Protein AF-A0A977IF39-F1 (afdb_monomer_lite)

Organism: NCBI:txid1034015

Foldseek 3Di:
DDPVLVVLLVVLLVLCVVLVNDPVCVVPVPDHSVRSVVVSVVSVVCCVVCVVVVVVD

Secondary structure (DSSP, 8-state):
--HHHHHHHHHHHHHHHHTT--HHHHHHS---HHHHHHHHHHHHHHHHHHHHHHTT-

Structure (mmCIF, N/CA/C/O backbone):
data_AF-A0A977IF39-F1
#
_entry.id   AF-A0A977IF39-F1
#
loop_
_atom_site.group_PDB
_atom_site.id
_atom_site.type_symbol
_atom_site.label_atom_id
_atom_site.label_alt_id
_atom_site.label_comp_id
_atom_site.label_asym_id
_atom_site.label_entity_id
_atom_site.label_seq_id
_atom_site.pdbx_PDB_ins_code
_atom_site.Cartn_x
_atom_site.Cartn_y
_atom_site.Cartn_z
_atom_site.occupancy
_atom_site.B_iso_or_equiv
_atom_site.auth_seq_id
_atom_site.auth_comp_id
_atom_site.auth_asym_id
_atom_site.auth_atom_id
_atom_site.pdbx_PDB_model_num
ATOM 1 N N . MET A 1 1 ? -8.457 14.647 7.924 1.00 65.31 1 MET A N 1
ATOM 2 C CA . MET A 1 1 ? -7.056 14.349 7.561 1.00 65.31 1 MET A CA 1
ATOM 3 C C . MET A 1 1 ? -6.432 15.602 6.985 1.00 65.31 1 MET A C 1
ATOM 5 O O . MET A 1 1 ? -7.117 16.324 6.269 1.00 65.31 1 MET A O 1
ATOM 9 N N . ARG A 1 2 ? -5.178 15.886 7.336 1.00 84.44 2 ARG A N 1
ATOM 10 C CA . ARG A 1 2 ? -4.396 16.978 6.736 1.00 84.44 2 ARG A CA 1
ATOM 11 C C . ARG A 1 2 ? -3.975 16.579 5.316 1.00 84.44 2 ARG A C 1
ATOM 13 O O . ARG A 1 2 ? -3.787 15.398 5.051 1.00 84.44 2 ARG A O 1
ATOM 20 N N . GLU A 1 3 ? -3.801 17.540 4.413 1.00 87.25 3 GLU A N 1
ATOM 21 C CA . GLU A 1 3 ? -3.423 17.298 3.004 1.00 87.25 3 GLU A CA 1
ATOM 22 C C . GLU A 1 3 ? -2.186 16.390 2.858 1.00 87.25 3 GLU A C 1
ATOM 24 O O . GLU A 1 3 ? -2.182 15.446 2.071 1.00 87.25 3 GLU A O 1
ATOM 29 N N . ALA A 1 4 ? -1.178 16.596 3.708 1.00 86.62 4 ALA A N 1
ATOM 30 C CA . ALA A 1 4 ? 0.026 15.768 3.748 1.00 86.62 4 ALA A CA 1
ATOM 31 C C . ALA A 1 4 ? -0.247 14.289 4.100 1.00 86.62 4 ALA A C 1
ATOM 33 O O . ALA A 1 4 ? 0.431 13.401 3.590 1.00 86.62 4 ALA A O 1
ATOM 34 N N . GLU A 1 5 ? -1.239 14.008 4.951 1.00 85.81 5 GLU A N 1
ATOM 35 C CA . GLU A 1 5 ? -1.604 12.637 5.340 1.00 85.81 5 GLU A CA 1
ATOM 36 C C . GLU A 1 5 ? -2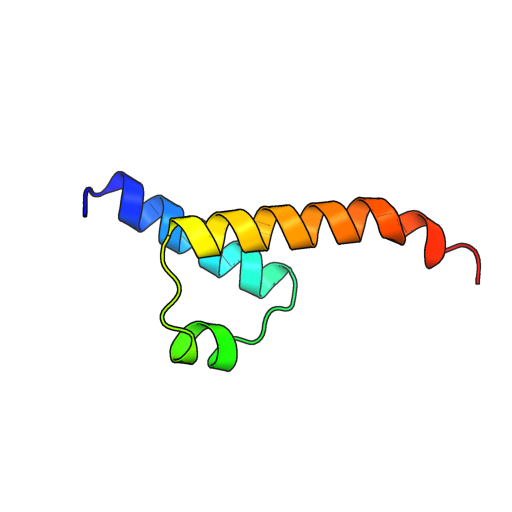.274 11.897 4.171 1.00 85.81 5 GLU A C 1
ATOM 38 O O . GLU A 1 5 ? -2.000 10.718 3.957 1.00 85.81 5 GLU A O 1
ATOM 43 N N . LEU A 1 6 ? -3.089 12.599 3.374 1.00 87.00 6 LEU A N 1
ATOM 44 C CA . LEU A 1 6 ? -3.722 12.047 2.171 1.00 87.00 6 LEU A CA 1
ATOM 45 C C . LEU A 1 6 ? -2.696 11.750 1.073 1.00 87.00 6 LEU A C 1
ATOM 47 O O . LEU A 1 6 ? -2.734 10.680 0.468 1.00 87.00 6 LEU A O 1
ATOM 51 N N . LEU A 1 7 ? -1.756 12.672 0.844 1.00 91.00 7 LEU A N 1
ATOM 52 C CA . LEU A 1 7 ? -0.670 12.470 -0.116 1.00 91.00 7 LEU A CA 1
ATOM 53 C C . LEU A 1 7 ? 0.205 11.279 0.276 1.00 91.00 7 LEU A C 1
ATOM 55 O O . LEU A 1 7 ? 0.531 10.451 -0.571 1.00 91.00 7 LEU A O 1
ATOM 59 N N . GLN A 1 8 ? 0.551 11.157 1.559 1.00 91.44 8 GLN A N 1
ATOM 60 C CA . GLN A 1 8 ? 1.330 10.021 2.043 1.00 91.44 8 GLN A CA 1
ATOM 61 C C . GLN A 1 8 ? 0.577 8.699 1.860 1.00 91.44 8 GLN A C 1
ATOM 63 O O . GLN A 1 8 ? 1.152 7.742 1.351 1.00 91.44 8 GLN A O 1
ATOM 68 N N . MET A 1 9 ? -0.713 8.660 2.209 1.00 90.75 9 MET A N 1
ATOM 69 C CA . MET A 1 9 ? -1.545 7.472 2.014 1.00 90.75 9 MET A CA 1
ATOM 70 C C . MET A 1 9 ? -1.608 7.066 0.537 1.00 90.75 9 MET A C 1
ATOM 72 O O . MET A 1 9 ? -1.479 5.887 0.223 1.00 90.75 9 MET A O 1
ATOM 76 N N . HIS A 1 10 ? -1.745 8.029 -0.378 1.00 92.69 10 HIS A N 1
ATOM 77 C CA . HIS A 1 10 ? -1.715 7.756 -1.814 1.00 92.69 10 HIS A CA 1
ATOM 78 C C . HIS A 1 10 ? -0.397 7.095 -2.243 1.00 92.69 10 HIS A C 1
ATOM 80 O O . HIS A 1 10 ? -0.416 6.063 -2.913 1.00 92.69 10 HIS A O 1
ATOM 86 N N . TRP A 1 11 ? 0.745 7.643 -1.815 1.00 95.50 11 TRP A N 1
ATOM 87 C CA . TRP A 1 11 ? 2.056 7.069 -2.123 1.00 95.50 11 TRP A CA 1
ATOM 88 C C . TRP A 1 11 ? 2.245 5.666 -1.547 1.00 95.50 11 TRP A C 1
ATOM 90 O O . TRP A 1 11 ? 2.787 4.800 -2.236 1.00 95.50 11 TRP A O 1
ATOM 100 N N . ASP A 1 12 ? 1.774 5.423 -0.323 1.00 94.94 12 ASP A N 1
ATOM 101 C CA . ASP A 1 12 ? 1.866 4.110 0.315 1.00 94.94 12 ASP A CA 1
ATOM 102 C C . ASP A 1 12 ? 1.044 3.070 -0.466 1.00 94.94 12 ASP A C 1
ATOM 104 O O . ASP A 1 12 ? 1.558 1.999 -0.786 1.00 94.94 12 ASP A O 1
ATOM 108 N N . ILE A 1 13 ? -0.183 3.403 -0.885 1.00 94.56 13 ILE A N 1
ATOM 109 C CA . ILE A 1 13 ? -1.027 2.519 -1.708 1.00 94.56 13 ILE A CA 1
ATOM 110 C C . ILE A 1 13 ? -0.387 2.231 -3.073 1.00 94.56 13 ILE A C 1
ATOM 112 O O . ILE A 1 13 ? -0.278 1.068 -3.466 1.00 94.56 13 ILE A O 1
ATOM 116 N N . VAL A 1 14 ? 0.107 3.257 -3.775 1.00 95.88 14 VAL A N 1
ATOM 117 C CA . VAL A 1 14 ? 0.828 3.082 -5.052 1.00 95.88 14 VAL A CA 1
ATOM 118 C C . VAL A 1 14 ? 2.040 2.169 -4.868 1.00 95.88 14 VAL A C 1
ATOM 120 O O . VAL A 1 14 ? 2.320 1.304 -5.704 1.00 95.88 14 VAL A O 1
ATOM 123 N N . LYS A 1 15 ? 2.758 2.314 -3.749 1.00 96.56 15 LYS A N 1
ATOM 124 C CA . LYS A 1 15 ? 3.908 1.469 -3.454 1.00 96.56 15 LYS A CA 1
ATOM 125 C C . LYS A 1 15 ? 3.503 0.019 -3.203 1.00 96.56 15 LYS A C 1
ATOM 127 O O . LYS A 1 15 ? 4.175 -0.864 -3.732 1.00 96.56 15 LYS A O 1
ATOM 132 N N . LEU A 1 16 ? 2.431 -0.232 -2.455 1.00 96.12 16 LEU A N 1
ATOM 133 C CA . LEU A 1 16 ? 1.914 -1.580 -2.196 1.00 96.12 16 LEU A CA 1
ATOM 134 C C . LEU A 1 16 ? 1.534 -2.295 -3.497 1.00 96.12 16 LEU A C 1
ATOM 136 O O . LEU A 1 16 ? 1.975 -3.424 -3.712 1.00 96.12 16 LEU A O 1
ATOM 140 N N . LEU A 1 17 ? 0.843 -1.608 -4.411 1.00 95.62 17 LEU A N 1
ATOM 141 C CA . LEU A 1 17 ? 0.550 -2.131 -5.750 1.00 95.62 17 LEU A CA 1
ATOM 142 C C . LEU A 1 17 ? 1.838 -2.479 -6.514 1.00 95.62 17 LEU A C 1
ATOM 144 O O . LEU A 1 17 ? 1.965 -3.570 -7.063 1.00 95.62 17 LEU A O 1
ATOM 148 N N . SER A 1 18 ? 2.850 -1.600 -6.481 1.00 95.75 18 SER A N 1
ATOM 149 C CA . SER A 1 18 ? 4.151 -1.861 -7.125 1.00 95.75 18 SER A CA 1
ATOM 150 C C . SER A 1 18 ? 4.922 -3.046 -6.525 1.00 95.75 18 SER A C 1
ATOM 152 O O . SER A 1 18 ? 5.816 -3.593 -7.167 1.00 95.75 18 SER A O 1
ATOM 154 N N . LEU A 1 19 ? 4.609 -3.418 -5.280 1.00 94.00 19 LEU A N 1
ATOM 155 C CA . LEU A 1 19 ? 5.197 -4.558 -4.574 1.00 94.00 19 LEU A CA 1
ATOM 156 C C . LEU A 1 19 ? 4.384 -5.847 -4.777 1.00 94.00 19 LEU A C 1
ATOM 158 O O . LEU A 1 19 ? 4.752 -6.877 -4.219 1.00 94.00 19 LEU A O 1
ATOM 162 N N . GLY A 1 20 ? 3.319 -5.802 -5.584 1.00 94.00 20 GLY A N 1
ATOM 163 C CA . GLY A 1 20 ? 2.488 -6.957 -5.920 1.00 94.00 20 GLY A CA 1
ATOM 164 C C . GLY A 1 20 ? 1.353 -7.226 -4.935 1.00 94.00 20 GLY A C 1
ATOM 165 O O . GLY A 1 20 ? 0.786 -8.316 -4.963 1.00 94.00 20 GLY A O 1
ATOM 166 N N . VAL A 1 21 ? 1.016 -6.273 -4.060 1.00 94.31 21 VAL A N 1
ATOM 167 C CA . VAL A 1 21 ? -0.193 -6.388 -3.238 1.00 94.31 21 VAL A CA 1
ATOM 168 C C . VAL A 1 21 ? -1.415 -6.235 -4.136 1.00 94.31 21 VAL A C 1
ATOM 170 O O . VA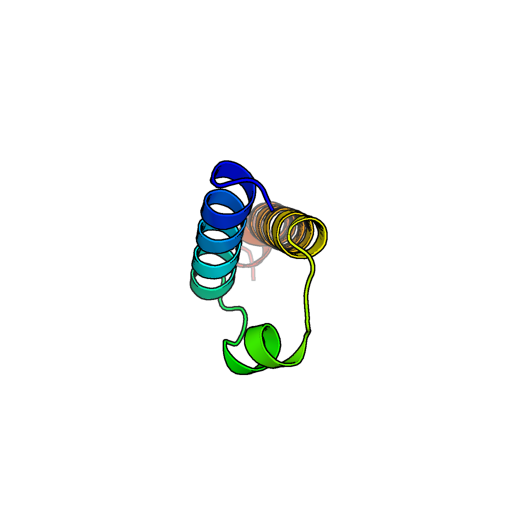L A 1 21 ? -1.487 -5.310 -4.942 1.00 94.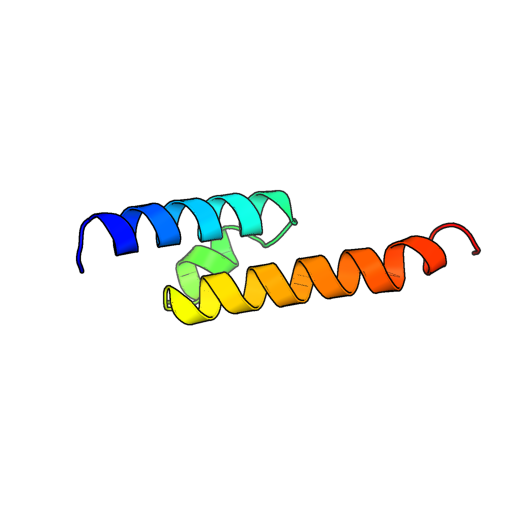31 21 VAL A O 1
ATOM 173 N N . ASP A 1 22 ? -2.362 -7.154 -3.985 1.00 95.50 22 ASP A N 1
ATOM 174 C CA . ASP A 1 22 ? -3.588 -7.188 -4.772 1.00 95.50 22 ASP A CA 1
ATOM 175 C C . ASP A 1 22 ? -4.464 -5.944 -4.530 1.00 95.50 22 ASP A C 1
ATOM 177 O O . ASP A 1 22 ? -4.677 -5.514 -3.393 1.00 95.50 22 ASP A O 1
ATOM 181 N N . GLU A 1 23 ? -4.981 -5.359 -5.612 1.00 92.31 23 GLU A N 1
ATOM 182 C CA . GLU A 1 23 ? -5.787 -4.138 -5.544 1.00 92.31 23 GLU A CA 1
ATOM 183 C C . GLU A 1 23 ? -7.108 -4.368 -4.804 1.00 92.31 23 GLU A C 1
ATOM 185 O O . GLU A 1 23 ? -7.510 -3.538 -3.985 1.00 92.31 23 GLU A O 1
ATOM 190 N N . LYS A 1 24 ? -7.766 -5.510 -5.039 1.00 93.75 24 LYS A N 1
ATOM 191 C CA . LYS A 1 24 ? -9.033 -5.842 -4.385 1.00 93.75 24 LYS A CA 1
ATOM 192 C C . LYS A 1 24 ? -8.829 -6.019 -2.882 1.00 93.75 24 LYS A C 1
ATOM 194 O O . LYS A 1 24 ? -9.609 -5.486 -2.097 1.00 93.75 24 LYS A O 1
ATOM 199 N N . PHE A 1 25 ? -7.735 -6.660 -2.472 1.00 92.62 25 PHE A N 1
ATOM 200 C CA . PHE A 1 25 ? -7.338 -6.719 -1.068 1.00 92.62 25 PHE A CA 1
ATOM 201 C C . PHE A 1 25 ? -7.188 -5.319 -0.454 1.00 92.62 25 PHE A C 1
ATOM 203 O O . PHE A 1 25 ? -7.716 -5.073 0.628 1.00 92.62 25 PHE A O 1
ATOM 210 N N . LEU A 1 26 ? -6.513 -4.377 -1.125 1.00 90.94 26 LEU A N 1
ATOM 211 C CA . LEU A 1 26 ? -6.339 -3.008 -0.613 1.00 90.94 26 LEU A CA 1
ATOM 212 C C . LEU A 1 26 ? -7.668 -2.253 -0.481 1.00 90.94 26 LEU A C 1
ATOM 214 O O . LEU A 1 26 ? -7.860 -1.526 0.491 1.00 90.94 26 LEU A O 1
ATOM 218 N N . GLN A 1 27 ? -8.589 -2.447 -1.425 1.00 89.50 27 GLN A N 1
ATOM 219 C CA . GLN A 1 27 ? -9.917 -1.832 -1.388 1.00 89.50 27 GLN A CA 1
ATOM 220 C C . GLN A 1 27 ? -10.793 -2.399 -0.257 1.00 89.50 27 GLN A C 1
ATOM 222 O O . GLN A 1 27 ? -11.509 -1.647 0.399 1.00 89.50 27 GLN A O 1
ATOM 227 N N . GLU A 1 28 ? -10.728 -3.708 -0.001 1.00 94.31 28 GLU A N 1
ATOM 228 C CA . GLU A 1 28 ? -11.569 -4.389 0.997 1.00 94.31 28 GLU A CA 1
ATOM 229 C C . GLU A 1 28 ? -11.020 -4.296 2.431 1.00 94.31 28 GLU A C 1
ATOM 231 O O . GLU A 1 28 ? -11.766 -4.437 3.400 1.00 94.31 28 GLU A O 1
ATOM 236 N N . SER A 1 29 ? -9.718 -4.053 2.587 1.00 87.94 29 SER A N 1
ATOM 237 C CA . SER A 1 29 ? -9.025 -4.169 3.877 1.00 87.94 29 SER A CA 1
ATOM 238 C C . SER A 1 29 ? -9.187 -2.971 4.818 1.00 87.94 29 SER A C 1
ATOM 240 O O . SER A 1 29 ? -8.785 -3.075 5.976 1.00 87.94 29 SER A O 1
ATOM 242 N N . ASN A 1 30 ? -9.797 -1.860 4.376 1.00 87.12 30 ASN A N 1
ATOM 243 C CA . ASN A 1 30 ? -10.013 -0.648 5.189 1.00 87.12 30 ASN A CA 1
ATOM 244 C C . ASN A 1 30 ? -8.751 -0.187 5.953 1.00 87.12 30 ASN A C 1
ATOM 246 O O . ASN A 1 30 ? -8.830 0.236 7.110 1.00 87.12 30 ASN A O 1
ATOM 250 N N . ILE A 1 31 ? -7.575 -0.296 5.327 1.00 90.44 31 ILE A N 1
ATOM 251 C CA . ILE A 1 31 ? -6.299 -0.074 6.021 1.00 90.44 31 ILE A CA 1
ATOM 252 C C . ILE A 1 31 ? -6.139 1.395 6.397 1.00 90.44 31 ILE A C 1
ATOM 254 O O . ILE A 1 31 ? -6.428 2.301 5.610 1.00 90.44 31 ILE A O 1
ATOM 25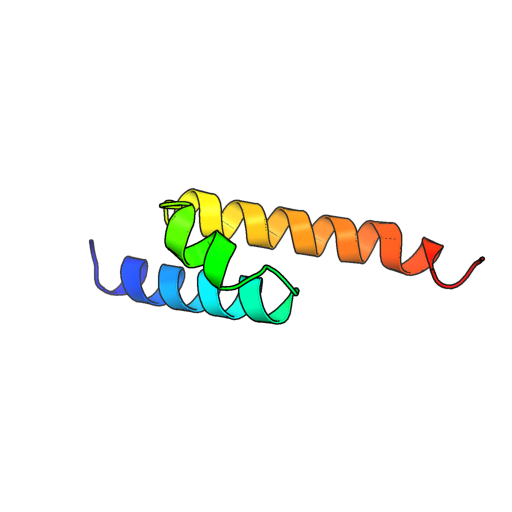8 N N . THR A 1 32 ? -5.624 1.644 7.596 1.00 91.38 32 THR A N 1
ATOM 259 C CA . THR A 1 32 ? -5.263 3.000 8.010 1.00 91.38 32 THR A CA 1
ATOM 260 C C . THR A 1 32 ? -3.962 3.444 7.328 1.00 91.38 32 THR A C 1
ATOM 262 O O . THR A 1 32 ? -3.135 2.605 6.962 1.00 91.38 32 THR A O 1
ATOM 265 N N . PRO A 1 33 ? -3.698 4.759 7.200 1.00 89.94 33 PRO A N 1
ATOM 266 C CA . PRO A 1 33 ? -2.427 5.250 6.657 1.00 89.94 33 PRO A CA 1
ATOM 267 C C . PRO A 1 33 ? -1.181 4.706 7.379 1.00 89.94 33 PRO A C 1
ATOM 269 O O . PRO A 1 33 ? -0.130 4.525 6.771 1.00 89.94 33 PRO A O 1
ATOM 272 N N . GLU A 1 34 ? -1.281 4.435 8.682 1.00 92.44 34 GLU A N 1
ATOM 273 C CA . GLU A 1 34 ? -0.193 3.835 9.461 1.00 92.44 34 GLU A CA 1
ATOM 274 C C . GLU A 1 34 ? 0.041 2.372 9.064 1.00 92.44 34 GLU A C 1
ATOM 276 O O . GLU A 1 34 ? 1.173 1.982 8.780 1.00 92.44 34 GLU A O 1
ATOM 281 N N . GLN A 1 35 ? -1.035 1.593 8.929 1.00 92.75 35 GLN A N 1
ATOM 282 C CA . GLN A 1 35 ? -0.968 0.204 8.474 1.00 92.75 35 GLN A CA 1
ATOM 283 C C . GLN A 1 35 ? -0.440 0.091 7.040 1.00 92.75 35 GLN A C 1
ATOM 285 O O . GLN A 1 35 ? 0.357 -0.802 6.756 1.00 92.75 35 GLN A O 1
ATOM 290 N N . ALA A 1 36 ? -0.826 1.013 6.150 1.00 92.94 36 ALA A N 1
ATOM 291 C CA . ALA A 1 36 ? -0.289 1.101 4.791 1.00 92.94 36 ALA A CA 1
ATOM 292 C C . ALA A 1 36 ? 1.236 1.225 4.808 1.00 92.94 36 ALA A C 1
ATOM 294 O O . ALA A 1 36 ? 1.954 0.449 4.172 1.00 92.94 36 ALA A O 1
ATOM 295 N N . ARG A 1 37 ? 1.733 2.169 5.608 1.00 94.81 37 ARG A N 1
ATOM 296 C CA . ARG A 1 37 ? 3.158 2.443 5.761 1.00 94.81 37 ARG A CA 1
ATOM 297 C C . ARG A 1 37 ? 3.916 1.260 6.354 1.00 94.81 37 ARG A C 1
ATOM 299 O O . ARG A 1 37 ? 5.015 0.945 5.898 1.00 94.81 37 ARG A O 1
ATOM 306 N N . ASP A 1 38 ? 3.356 0.604 7.362 1.00 95.88 38 ASP A N 1
ATOM 307 C CA . ASP A 1 38 ? 3.999 -0.545 7.997 1.00 95.88 38 ASP A CA 1
ATOM 308 C C . ASP A 1 38 ? 4.027 -1.770 7.085 1.00 95.88 38 ASP A C 1
ATOM 310 O O . ASP A 1 38 ? 5.045 -2.465 7.026 1.00 95.88 38 ASP A O 1
ATOM 314 N N . LEU A 1 39 ? 2.981 -1.980 6.284 1.00 94.81 39 LEU A N 1
ATOM 315 C CA . LEU A 1 39 ? 2.969 -3.025 5.267 1.00 94.81 39 LEU A CA 1
ATOM 316 C C . LEU A 1 39 ? 4.038 -2.775 4.193 1.00 94.81 39 LEU A C 1
ATOM 318 O O . LEU A 1 39 ? 4.768 -3.701 3.836 1.00 94.81 39 LEU A O 1
ATOM 322 N N . VAL A 1 40 ? 4.208 -1.525 3.739 1.00 96.44 40 VAL A N 1
ATOM 323 C CA . VAL A 1 40 ? 5.296 -1.152 2.815 1.00 96.44 40 VAL A CA 1
ATOM 324 C C . VAL A 1 40 ? 6.658 -1.508 3.413 1.00 96.44 40 VAL A C 1
ATOM 326 O O . VAL A 1 40 ? 7.463 -2.164 2.749 1.00 96.44 40 VAL A O 1
ATOM 329 N N . LYS A 1 41 ? 6.923 -1.126 4.669 1.00 96.31 41 LYS A N 1
ATOM 330 C CA . LYS A 1 41 ? 8.192 -1.450 5.347 1.00 96.31 41 LYS A CA 1
ATOM 331 C C . LYS A 1 41 ? 8.414 -2.959 5.443 1.00 96.31 41 LYS A C 1
ATOM 333 O O . LYS A 1 41 ? 9.508 -3.428 5.137 1.00 96.31 41 LYS A O 1
ATOM 338 N N . GLY A 1 42 ? 7.389 -3.714 5.843 1.00 95.81 42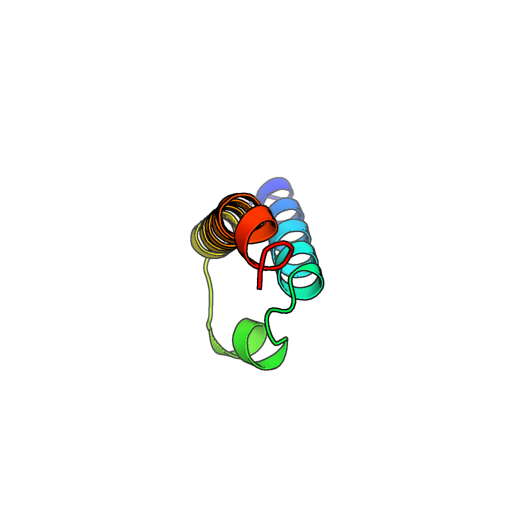 GLY A N 1
ATOM 339 C CA . GLY A 1 42 ? 7.466 -5.166 5.989 1.00 95.81 42 GLY A CA 1
ATOM 340 C C . GLY A 1 42 ? 7.803 -5.864 4.672 1.00 95.81 42 GLY A C 1
ATOM 341 O O . GLY A 1 42 ? 8.710 -6.694 4.625 1.00 95.81 42 GLY A O 1
ATOM 342 N N . LEU A 1 43 ? 7.137 -5.480 3.581 1.00 94.94 43 LEU A N 1
ATOM 343 C CA . LEU A 1 43 ? 7.400 -6.036 2.251 1.00 94.94 43 LEU A CA 1
ATOM 344 C C . LEU A 1 43 ? 8.805 -5.694 1.743 1.00 94.94 43 LEU A C 1
ATOM 346 O O . LEU A 1 43 ? 9.480 -6.558 1.184 1.00 94.94 43 LEU A O 1
ATOM 350 N N . LEU A 1 44 ? 9.277 -4.461 1.958 1.00 94.31 44 LEU A N 1
ATOM 351 C CA . LEU A 1 44 ? 10.638 -4.064 1.587 1.00 94.31 44 LEU A CA 1
ATOM 352 C C . LEU A 1 44 ? 11.693 -4.843 2.380 1.00 94.31 44 LEU A C 1
ATOM 354 O O . LEU A 1 44 ? 12.625 -5.372 1.777 1.00 94.31 44 LEU A O 1
ATOM 358 N N . TYR A 1 45 ? 11.500 -4.985 3.693 1.00 94.50 45 TYR A N 1
ATOM 359 C CA . TYR A 1 45 ? 12.380 -5.772 4.554 1.00 94.50 45 TYR A CA 1
ATOM 360 C C . TYR A 1 45 ? 12.470 -7.231 4.096 1.00 94.50 45 TYR A C 1
ATOM 362 O O . TYR A 1 45 ? 13.562 -7.781 3.963 1.00 94.50 45 TYR A O 1
ATOM 370 N N . LEU A 1 46 ? 11.326 -7.865 3.819 1.00 91.56 46 LEU A N 1
ATOM 371 C CA . LEU A 1 46 ? 11.297 -9.240 3.324 1.00 91.56 46 LEU A CA 1
ATOM 372 C C . LEU A 1 46 ? 11.996 -9.349 1.968 1.00 91.56 46 LEU A C 1
ATOM 374 O O . LEU A 1 46 ? 12.815 -10.242 1.771 1.00 91.56 46 LEU A O 1
ATOM 378 N N . ARG A 1 47 ? 11.738 -8.420 1.046 1.00 89.62 47 ARG A N 1
ATOM 379 C CA . ARG A 1 47 ? 12.398 -8.414 -0.259 1.00 89.62 47 ARG A CA 1
ATOM 380 C C . ARG A 1 47 ? 13.915 -8.331 -0.122 1.00 89.62 47 ARG A C 1
ATOM 382 O O . ARG A 1 47 ? 14.605 -9.109 -0.761 1.00 89.62 47 ARG A O 1
ATOM 389 N N . GLU A 1 48 ? 14.432 -7.446 0.722 1.00 90.38 48 GLU A N 1
ATOM 390 C CA . GLU A 1 48 ? 15.874 -7.337 0.977 1.00 90.38 48 GLU A CA 1
ATOM 391 C C . GLU A 1 48 ? 16.430 -8.605 1.631 1.00 90.38 48 GLU A C 1
ATOM 393 O O . GLU A 1 48 ? 17.463 -9.121 1.217 1.00 90.38 48 GLU A O 1
ATOM 398 N N . ARG A 1 49 ? 15.720 -9.164 2.616 1.00 88.31 49 ARG A N 1
ATOM 399 C CA . ARG A 1 49 ? 16.195 -10.328 3.372 1.00 88.31 49 ARG A CA 1
ATOM 400 C C . ARG A 1 49 ? 16.201 -11.625 2.563 1.00 88.31 49 ARG A C 1
ATOM 402 O O . ARG A 1 49 ? 17.008 -12.512 2.851 1.00 88.31 49 ARG A O 1
ATOM 409 N N . TYR A 1 50 ? 15.281 -11.755 1.612 1.00 85.00 50 TYR A N 1
ATOM 410 C CA . TYR A 1 50 ? 15.086 -12.958 0.805 1.00 85.00 50 TYR A CA 1
ATOM 411 C C . TYR A 1 50 ? 15.561 -12.809 -0.648 1.00 85.00 50 TYR A C 1
ATOM 413 O O . TYR A 1 50 ? 15.621 -13.825 -1.339 1.00 85.00 50 TYR A O 1
ATOM 421 N N . ALA A 1 51 ? 15.968 -11.614 -1.102 1.00 74.19 51 ALA A N 1
ATOM 422 C CA . ALA A 1 51 ? 16.579 -11.409 -2.422 1.00 74.19 51 ALA A CA 1
ATOM 423 C C . ALA A 1 51 ? 17.758 -12.368 -2.661 1.00 74.19 51 ALA A C 1
ATOM 425 O O . ALA A 1 51 ? 17.832 -13.013 -3.705 1.00 74.19 51 ALA A O 1
ATOM 426 N N . ASP A 1 52 ? 18.600 -12.566 -1.644 1.00 63.50 52 ASP A N 1
ATOM 427 C CA . ASP A 1 52 ? 19.765 -13.459 -1.715 1.00 63.50 52 ASP A CA 1
ATOM 428 C C . ASP A 1 52 ? 19.405 -14.956 -1.706 1.00 63.50 52 ASP A C 1
ATOM 430 O O . ASP A 1 52 ? 20.234 -15.806 -2.036 1.00 63.50 52 ASP A O 1
ATOM 434 N N . ARG A 1 53 ? 18.173 -15.316 -1.316 1.00 59.06 53 ARG A N 1
ATOM 435 C CA . ARG A 1 53 ? 17.718 -16.717 -1.241 1.00 59.06 53 ARG A CA 1
ATOM 436 C C . ARG A 1 53 ? 17.105 -17.235 -2.539 1.00 59.06 53 ARG A C 1
ATOM 438 O O . ARG A 1 53 ? 16.969 -18.447 -2.682 1.00 59.06 53 ARG A O 1
ATOM 445 N N . ILE A 1 54 ? 16.735 -16.341 -3.456 1.00 57.66 54 ILE A N 1
ATOM 446 C CA . ILE A 1 54 ? 16.227 -16.701 -4.789 1.00 57.66 54 ILE A CA 1
ATOM 447 C C . ILE A 1 54 ? 17.389 -16.998 -5.750 1.00 57.66 54 ILE A C 1
ATOM 449 O O . ILE A 1 54 ? 17.238 -17.808 -6.651 1.00 57.66 54 ILE A O 1
ATOM 453 N N . ILE A 1 55 ? 18.564 -16.396 -5.535 1.00 54.47 55 ILE A N 1
ATOM 454 C CA . ILE A 1 55 ? 19.741 -16.556 -6.412 1.00 54.47 55 ILE A CA 1
ATOM 455 C C . ILE A 1 55 ? 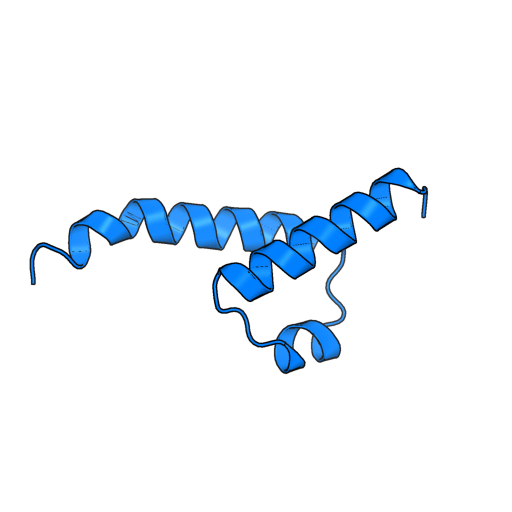20.516 -17.863 -6.127 1.00 54.47 55 ILE A C 1
ATOM 457 O O . ILE A 1 55 ? 21.300 -18.304 -6.959 1.00 54.47 55 ILE A O 1
ATOM 461 N N . ASN A 1 56 ? 20.289 -18.503 -4.974 1.00 46.91 56 ASN A N 1
ATOM 462 C CA . ASN A 1 56 ? 21.047 -19.675 -4.510 1.00 46.91 56 ASN A CA 1
ATOM 463 C C . ASN A 1 56 ? 20.219 -20.978 -4.427 1.00 46.91 56 ASN A C 1
ATOM 465 O O . ASN A 1 56 ? 20.574 -21.873 -3.657 1.00 46.91 56 ASN A O 1
ATOM 469 N N . GLN A 1 57 ? 19.114 -21.078 -5.172 1.00 45.91 57 GLN A N 1
ATOM 470 C CA . GLN A 1 57 ? 18.348 -22.317 -5.386 1.00 45.91 57 GLN A CA 1
ATOM 471 C C . GLN A 1 57 ? 18.384 -22.689 -6.863 1.00 45.91 57 GLN A C 1
ATOM 473 O O . GLN A 1 57 ? 18.452 -23.905 -7.143 1.00 45.91 57 GLN A O 1
#

Sequence (57 aa):
MREAELLQMHWDIVKLLSLGVDEKFLQESNITPEQARDLVKGLLYLRERYADRIINQ

pLDDT: mean 87.51, std 12.61, range [45.91, 96.56]

Radius of gyration: 13.33 Å; chains: 1; bounding box: 33×40×17 Å